Protein AF-A0A8I1RTR8-F1 (afdb_monomer_lite)

Structure (mmCIF, N/CA/C/O backbone):
data_AF-A0A8I1RTR8-F1
#
_entry.id   AF-A0A8I1RTR8-F1
#
loop_
_atom_site.group_PDB
_atom_site.id
_atom_site.type_symbol
_atom_site.label_atom_id
_atom_site.label_alt_id
_atom_site.label_comp_id
_atom_site.label_asym_id
_atom_site.label_entity_id
_atom_site.label_seq_id
_atom_site.pdbx_PDB_ins_code
_atom_site.Cartn_x
_atom_site.Cartn_y
_atom_site.Cartn_z
_atom_site.occupancy
_atom_site.B_iso_or_equiv
_atom_site.auth_seq_id
_atom_site.auth_comp_id
_atom_site.auth_asym_id
_atom_site.auth_atom_id
_atom_site.pdbx_PDB_model_num
ATOM 1 N N . MET A 1 1 ? -8.815 -3.826 15.706 1.00 85.69 1 MET A N 1
ATOM 2 C CA . MET A 1 1 ? -8.463 -4.944 14.795 1.00 85.69 1 MET A CA 1
ATOM 3 C C . MET A 1 1 ? -6.949 -5.003 14.552 1.00 85.69 1 MET A C 1
ATOM 5 O O . MET A 1 1 ? -6.252 -4.082 14.957 1.00 85.69 1 MET A O 1
ATOM 9 N N . ASN A 1 2 ? -6.410 -6.050 13.907 1.00 92.19 2 ASN A N 1
ATOM 10 C CA . ASN A 1 2 ? -5.010 -6.008 13.451 1.00 92.19 2 ASN A CA 1
ATOM 11 C C . ASN A 1 2 ? -4.928 -5.208 12.144 1.00 92.19 2 ASN A C 1
ATOM 13 O O . ASN A 1 2 ? -5.549 -5.599 11.160 1.00 92.19 2 ASN A O 1
ATOM 17 N N . VAL A 1 3 ? -4.191 -4.100 12.128 1.00 97.00 3 VAL A N 1
ATOM 18 C CA . VAL A 1 3 ? -4.000 -3.274 10.927 1.00 97.00 3 VAL A CA 1
ATOM 19 C C . VAL A 1 3 ? -2.516 -3.242 10.604 1.00 97.00 3 VAL A C 1
ATOM 21 O O . VAL A 1 3 ? -1.717 -2.870 11.456 1.00 97.00 3 VAL A O 1
A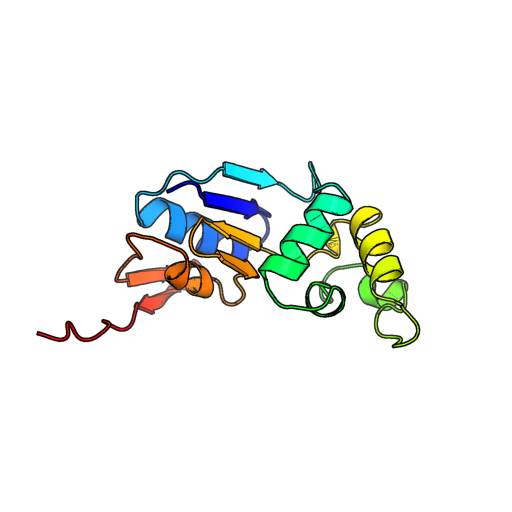TOM 24 N N . THR A 1 4 ? -2.138 -3.585 9.378 1.00 98.00 4 THR A N 1
ATOM 25 C CA . THR A 1 4 ? -0.760 -3.433 8.896 1.00 98.00 4 THR A CA 1
ATOM 26 C C . THR A 1 4 ? -0.729 -2.414 7.771 1.00 98.00 4 THR A C 1
ATOM 28 O O . THR A 1 4 ? -1.528 -2.490 6.843 1.00 98.00 4 THR A O 1
ATOM 31 N N . ILE A 1 5 ? 0.199 -1.462 7.835 1.00 98.12 5 ILE A N 1
ATOM 32 C CA . ILE A 1 5 ? 0.409 -0.465 6.784 1.00 98.12 5 ILE A CA 1
ATOM 33 C C . ILE A 1 5 ? 1.852 -0.504 6.284 1.00 98.12 5 ILE A C 1
ATOM 35 O O . ILE A 1 5 ? 2.800 -0.315 7.047 1.00 98.12 5 ILE A O 1
ATOM 39 N N . TYR A 1 6 ? 2.003 -0.679 4.972 1.00 97.81 6 TYR A N 1
ATOM 40 C CA . TYR A 1 6 ? 3.258 -0.503 4.250 1.00 97.81 6 TYR A CA 1
ATOM 41 C C . TYR A 1 6 ? 3.421 0.984 3.929 1.00 97.81 6 TYR A C 1
ATOM 43 O O . TYR A 1 6 ? 2.824 1.525 2.993 1.00 97.81 6 TYR A O 1
ATOM 51 N N . HIS A 1 7 ? 4.184 1.658 4.781 1.00 96.50 7 HIS A N 1
ATOM 52 C CA . HIS A 1 7 ? 4.238 3.105 4.905 1.00 96.50 7 HIS A CA 1
ATOM 53 C C . HIS A 1 7 ? 5.520 3.687 4.301 1.00 96.50 7 HIS A C 1
ATOM 55 O O . HIS A 1 7 ? 6.598 3.105 4.392 1.00 96.50 7 HIS A O 1
ATOM 61 N N . ASN A 1 8 ? 5.406 4.883 3.725 1.00 94.56 8 ASN A N 1
ATOM 62 C CA . ASN A 1 8 ? 6.541 5.750 3.426 1.00 94.56 8 ASN A CA 1
ATOM 63 C C . ASN A 1 8 ? 6.307 7.133 4.068 1.00 94.56 8 ASN A C 1
ATOM 65 O O . ASN A 1 8 ? 5.353 7.808 3.660 1.00 94.56 8 ASN A O 1
ATOM 69 N N . PRO A 1 9 ? 7.154 7.566 5.024 1.00 93.31 9 PRO A N 1
ATOM 70 C CA . PRO A 1 9 ? 6.978 8.831 5.742 1.00 93.31 9 PRO A CA 1
ATOM 71 C C . PRO A 1 9 ? 7.087 10.065 4.839 1.00 93.31 9 PRO A C 1
ATOM 73 O O . PRO A 1 9 ? 6.436 11.072 5.109 1.00 93.31 9 PRO A O 1
ATOM 76 N N . ASP A 1 10 ? 7.792 9.980 3.711 1.00 92.00 10 ASP A N 1
ATOM 77 C CA . ASP A 1 10 ? 7.968 11.090 2.765 1.00 92.00 10 ASP A CA 1
ATOM 78 C C . ASP A 1 10 ? 6.783 11.254 1.796 1.00 92.00 10 ASP A C 1
ATOM 80 O O . ASP A 1 10 ? 6.803 12.081 0.886 1.00 92.00 10 ASP A O 1
ATOM 84 N N . CYS A 1 11 ? 5.716 10.465 1.957 1.00 91.88 11 CYS A N 1
ATOM 85 C CA . CYS A 1 11 ? 4.548 10.495 1.082 1.00 91.88 11 CYS A CA 1
ATOM 86 C C . CYS A 1 11 ? 3.302 11.002 1.812 1.00 91.88 11 CYS A C 1
ATOM 88 O O . CYS A 1 11 ? 2.767 10.304 2.670 1.00 91.88 11 CYS A O 1
ATOM 90 N N . GLY A 1 12 ? 2.771 12.158 1.392 1.00 92.06 12 GLY A N 1
ATOM 91 C CA . GLY A 1 12 ? 1.560 12.743 1.985 1.00 92.06 12 GLY A CA 1
ATOM 92 C C . GLY A 1 12 ? 0.359 11.791 1.986 1.00 92.06 12 GLY A C 1
ATOM 93 O O . GLY A 1 12 ? -0.281 11.600 3.013 1.00 92.06 12 GLY A O 1
ATOM 94 N N . THR A 1 13 ? 0.087 11.070 0.889 1.00 92.88 13 THR A N 1
ATOM 95 C CA . THR A 1 13 ? -0.989 10.052 0.867 1.00 92.88 13 THR A CA 1
ATOM 96 C C . THR A 1 13 ? -0.783 8.974 1.940 1.00 92.88 13 THR A C 1
ATOM 98 O O . THR A 1 13 ? -1.734 8.552 2.595 1.00 92.88 13 THR A O 1
ATOM 101 N N . SER A 1 14 ? 0.466 8.555 2.162 1.00 94.25 14 SER A N 1
ATOM 102 C CA . SER A 1 14 ? 0.832 7.554 3.168 1.00 94.25 14 SER A CA 1
ATOM 103 C C . SER A 1 14 ? 0.693 8.080 4.599 1.00 94.25 14 SER A C 1
ATOM 105 O O . SER A 1 14 ? 0.225 7.349 5.473 1.00 94.25 14 SER A O 1
ATOM 107 N N . ARG A 1 15 ? 1.060 9.344 4.843 1.00 97.12 15 ARG A N 1
ATOM 108 C CA . ARG A 1 15 ? 0.884 10.016 6.140 1.00 97.12 15 ARG A CA 1
ATOM 109 C C . ARG A 1 15 ? -0.588 10.235 6.479 1.00 97.12 15 ARG A C 1
ATOM 111 O O . ARG A 1 15 ? -1.001 9.844 7.566 1.00 97.12 15 ARG A O 1
ATOM 118 N N . ASN A 1 16 ? -1.388 10.735 5.535 1.00 96.81 16 ASN A N 1
ATOM 119 C CA . ASN A 1 16 ? -2.836 10.895 5.712 1.00 96.81 16 ASN A CA 1
ATOM 120 C C . ASN A 1 16 ? -3.530 9.554 6.000 1.00 96.81 16 ASN A C 1
ATOM 122 O O . ASN A 1 16 ? -4.348 9.464 6.909 1.00 96.81 16 ASN A O 1
ATOM 126 N N . THR A 1 17 ? -3.152 8.487 5.287 1.00 97.19 17 THR A N 1
ATOM 127 C CA . THR A 1 17 ? -3.686 7.135 5.536 1.00 97.19 17 THR A CA 1
ATOM 128 C C . THR A 1 17 ? -3.355 6.649 6.949 1.00 97.19 17 THR A C 1
ATOM 130 O O . THR A 1 17 ? -4.245 6.219 7.676 1.00 97.19 17 THR A O 1
ATOM 133 N N . LEU A 1 18 ? -2.090 6.761 7.376 1.00 97.25 18 LEU A N 1
ATOM 134 C CA . LEU A 1 18 ? -1.672 6.381 8.731 1.00 97.25 18 LEU A CA 1
ATOM 135 C C . LEU A 1 18 ? -2.402 7.195 9.812 1.00 97.25 18 LEU A C 1
ATOM 137 O O . LEU A 1 18 ? -2.776 6.644 10.847 1.00 97.25 18 LEU A O 1
ATOM 141 N N . ALA A 1 19 ? -2.600 8.494 9.580 1.00 96.50 19 ALA A N 1
ATOM 142 C CA . ALA A 1 19 ? -3.313 9.373 10.497 1.00 96.50 19 ALA A CA 1
ATOM 143 C C . ALA A 1 19 ? -4.790 8.976 10.641 1.00 96.50 19 ALA A C 1
ATOM 145 O O . ALA A 1 19 ? -5.258 8.854 11.771 1.00 96.50 19 ALA A O 1
ATOM 146 N N . MET A 1 20 ? -5.487 8.675 9.537 1.00 95.75 20 MET A N 1
ATOM 147 C CA . MET A 1 20 ? -6.872 8.183 9.578 1.00 95.75 20 MET A CA 1
ATOM 148 C C . MET A 1 20 ? -7.004 6.871 10.361 1.00 95.75 20 MET A C 1
ATOM 150 O O . MET A 1 20 ? -7.904 6.756 11.189 1.00 95.75 20 MET A O 1
ATOM 154 N N . ILE A 1 21 ? -6.077 5.920 10.175 1.00 96.00 21 ILE A N 1
ATOM 155 C CA . ILE A 1 21 ? -6.056 4.666 10.952 1.00 96.00 21 ILE A CA 1
ATOM 156 C C . ILE A 1 21 ? -5.854 4.947 12.451 1.00 96.00 21 ILE A C 1
ATOM 158 O O . ILE A 1 21 ? -6.490 4.343 13.305 1.00 96.00 21 ILE A O 1
ATOM 162 N N . ARG A 1 22 ? -4.953 5.863 12.814 1.00 95.56 22 ARG A N 1
ATOM 163 C CA . ARG A 1 22 ? -4.725 6.184 14.233 1.00 95.56 22 ARG A CA 1
ATOM 164 C C . ARG A 1 22 ? -5.922 6.900 14.854 1.00 95.56 22 ARG A C 1
ATOM 166 O O . ARG A 1 22 ? -6.269 6.634 16.001 1.00 95.56 22 ARG A O 1
ATOM 173 N N . GLN A 1 23 ? -6.558 7.796 14.105 1.00 94.62 23 GLN A N 1
ATOM 174 C CA . GLN A 1 23 ? -7.709 8.559 14.575 1.00 94.62 23 GLN A CA 1
ATOM 175 C C . GLN A 1 23 ? -8.982 7.704 14.678 1.00 94.62 23 GLN A C 1
ATOM 177 O O . GLN A 1 23 ? -9.839 8.014 15.500 1.00 94.62 23 GLN A O 1
ATOM 182 N N . SER A 1 24 ? -9.074 6.582 13.952 1.00 92.38 24 SER A N 1
ATOM 183 C CA . SER A 1 24 ? -10.112 5.561 14.175 1.00 92.38 24 SER A CA 1
ATOM 184 C C . SER A 1 24 ? -9.921 4.761 15.474 1.00 92.38 24 SER A C 1
ATOM 186 O O . SER A 1 24 ? -10.655 3.808 15.723 1.00 92.38 24 SER A O 1
ATOM 188 N N . GLY A 1 25 ? -8.912 5.093 16.288 1.00 92.88 25 GLY A N 1
ATOM 189 C CA . GLY A 1 25 ? -8.579 4.393 17.530 1.00 92.88 25 GLY A CA 1
ATOM 190 C C . GLY A 1 25 ? -7.773 3.105 17.332 1.00 92.88 25 GLY A C 1
ATOM 191 O O . GLY A 1 25 ? -7.465 2.423 18.311 1.00 92.88 25 GLY A O 1
ATOM 192 N N . GLU A 1 26 ? -7.404 2.771 16.093 1.00 93.25 26 GLU A N 1
ATOM 193 C CA . GLU A 1 26 ? -6.637 1.567 15.780 1.00 93.25 26 GLU A CA 1
ATOM 194 C C . GLU A 1 26 ? -5.133 1.786 15.994 1.00 93.25 26 GLU A C 1
ATOM 196 O O . GLU 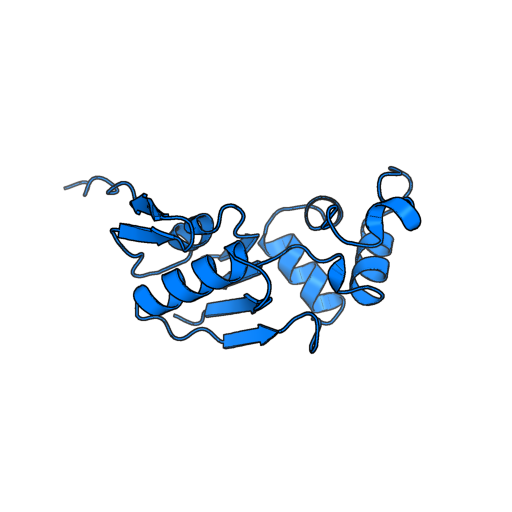A 1 26 ? -4.593 2.887 15.847 1.00 93.25 26 GLU A O 1
ATOM 201 N N . LYS A 1 27 ? -4.424 0.705 16.332 1.00 92.94 27 LYS A N 1
ATOM 202 C CA . LYS A 1 27 ? -2.969 0.709 16.539 1.00 92.94 27 LYS A CA 1
ATOM 203 C C . LYS A 1 27 ? -2.296 -0.112 15.439 1.00 92.94 27 LYS A C 1
ATOM 205 O O . LYS A 1 27 ? -2.128 -1.316 15.617 1.00 92.94 27 LYS A O 1
ATOM 210 N N . PRO A 1 28 ? -1.929 0.503 14.301 1.00 96.62 28 PRO A N 1
ATOM 211 C CA . PRO A 1 28 ? -1.390 -0.252 13.186 1.00 96.62 28 PRO A CA 1
ATOM 212 C C . PRO A 1 28 ? 0.065 -0.663 13.410 1.00 96.62 28 PRO A C 1
ATOM 214 O O . PRO A 1 28 ? 0.875 0.113 13.925 1.00 96.62 28 PRO A O 1
ATOM 217 N N . THR A 1 29 ? 0.423 -1.841 12.911 1.00 97.75 29 THR A N 1
ATOM 218 C CA . THR A 1 29 ? 1.807 -2.207 12.620 1.00 97.75 29 THR A CA 1
ATOM 219 C C . THR A 1 29 ? 2.275 -1.416 11.401 1.00 97.75 29 THR A C 1
ATOM 221 O O . THR A 1 29 ? 1.715 -1.532 10.311 1.00 97.75 29 THR A O 1
ATOM 224 N N . VAL A 1 30 ? 3.304 -0.590 11.585 1.00 97.50 30 VAL A N 1
ATOM 225 C CA . VAL A 1 30 ? 3.863 0.258 10.526 1.00 97.50 30 VAL A CA 1
ATOM 226 C C . VAL A 1 30 ? 5.126 -0.394 9.976 1.00 97.50 30 VAL A C 1
ATOM 228 O O . VAL A 1 30 ? 6.094 -0.578 10.709 1.00 97.50 30 VAL A O 1
ATOM 231 N N . ILE A 1 31 ? 5.120 -0.721 8.685 1.00 97.31 31 ILE A N 1
ATOM 232 C CA . ILE A 1 31 ? 6.263 -1.297 7.972 1.00 97.31 31 ILE A CA 1
ATOM 233 C C . ILE A 1 31 ? 6.795 -0.250 6.996 1.00 97.31 31 ILE A C 1
ATOM 235 O O . ILE A 1 31 ? 6.130 0.092 6.019 1.00 97.31 31 ILE A O 1
ATOM 239 N N . GLU A 1 32 ? 8.003 0.257 7.237 1.00 96.19 32 GLU A N 1
ATOM 240 C CA . GLU A 1 32 ? 8.707 1.120 6.284 1.00 96.19 32 GLU A CA 1
ATOM 241 C C . GLU A 1 32 ? 9.255 0.282 5.122 1.00 96.19 32 GLU A C 1
ATOM 243 O O . GLU A 1 32 ? 10.427 -0.085 5.098 1.00 96.19 32 GLU A O 1
ATOM 248 N N . TYR A 1 33 ? 8.404 -0.025 4.142 1.00 94.06 33 TYR A N 1
ATOM 249 C CA . TYR A 1 33 ? 8.683 -1.024 3.100 1.00 94.06 33 TYR A CA 1
ATOM 250 C C . TYR A 1 33 ? 9.914 -0.727 2.222 1.00 94.06 33 TYR A C 1
ATOM 252 O O . TYR A 1 33 ? 10.419 -1.620 1.553 1.00 94.06 33 TYR A O 1
ATOM 260 N N . LEU A 1 34 ? 10.410 0.515 2.207 1.00 94.06 34 LEU A N 1
ATOM 261 C CA . LEU A 1 34 ? 11.669 0.856 1.534 1.00 94.06 34 LEU A CA 1
ATOM 262 C C . LEU A 1 34 ? 12.905 0.380 2.310 1.00 94.06 34 LEU A C 1
ATOM 264 O O . LEU A 1 34 ? 13.936 0.119 1.700 1.00 94.06 34 LEU A O 1
ATOM 268 N N . LYS A 1 35 ? 12.807 0.283 3.640 1.00 94.00 35 LYS A N 1
ATOM 269 C CA . LYS A 1 35 ? 13.861 -0.228 4.528 1.00 94.00 35 LYS A CA 1
ATOM 270 C C . LYS A 1 35 ? 13.703 -1.728 4.761 1.00 94.00 35 LYS A C 1
ATOM 272 O O . LYS A 1 35 ? 14.688 -2.455 4.796 1.00 94.00 35 LYS A O 1
ATOM 277 N N . THR A 1 36 ? 12.462 -2.177 4.925 1.00 93.62 36 THR A N 1
ATOM 278 C CA . THR A 1 36 ? 12.096 -3.569 5.194 1.00 93.62 36 THR A CA 1
ATOM 279 C C . THR A 1 36 ? 11.050 -4.041 4.179 1.00 93.62 36 THR A C 1
ATOM 281 O O . THR A 1 36 ? 9.866 -4.161 4.512 1.00 93.62 36 THR A O 1
ATOM 284 N N . PRO A 1 37 ? 11.448 -4.264 2.911 1.00 92.88 37 PRO A N 1
ATOM 285 C CA . PRO A 1 37 ? 10.520 -4.722 1.885 1.00 92.88 37 PRO A CA 1
ATOM 286 C C . PRO A 1 37 ? 9.936 -6.099 2.238 1.00 92.88 37 PRO A C 1
ATOM 288 O O . PRO A 1 37 ? 10.612 -6.910 2.878 1.00 92.88 37 PRO A O 1
ATOM 291 N N . PRO A 1 38 ? 8.684 -6.387 1.836 1.00 94.00 38 PRO A N 1
ATOM 292 C CA . PRO A 1 38 ? 8.121 -7.724 1.982 1.00 94.00 38 PRO A CA 1
ATOM 293 C C . PRO A 1 38 ? 8.923 -8.745 1.160 1.00 94.00 38 PRO A C 1
ATOM 295 O O . PRO A 1 38 ? 9.536 -8.401 0.150 1.00 94.00 38 PRO A O 1
ATOM 298 N N . SER A 1 39 ? 8.881 -10.017 1.564 1.00 96.69 39 SER A N 1
ATOM 299 C CA . SER A 1 39 ? 9.377 -11.110 0.720 1.00 96.69 39 SER A CA 1
ATOM 300 C C . SER A 1 39 ? 8.556 -11.223 -0.571 1.00 96.69 39 SER A C 1
ATOM 302 O O . SER A 1 39 ? 7.429 -10.726 -0.639 1.00 96.69 39 SER A O 1
ATOM 304 N N . ARG A 1 40 ? 9.083 -11.927 -1.583 1.00 95.94 40 ARG A N 1
ATOM 305 C CA . ARG A 1 40 ? 8.366 -12.188 -2.846 1.00 95.94 40 ARG A CA 1
ATOM 306 C C . ARG A 1 40 ? 6.988 -12.793 -2.616 1.00 95.94 40 ARG A C 1
ATOM 308 O O . ARG A 1 40 ? 5.995 -12.265 -3.103 1.00 95.94 40 ARG A O 1
ATOM 315 N N . GLU A 1 41 ? 6.942 -13.868 -1.836 1.00 96.56 41 GLU A N 1
ATOM 316 C CA . GLU A 1 41 ? 5.703 -14.573 -1.500 1.00 96.56 41 GLU A CA 1
ATOM 317 C C . GLU A 1 41 ? 4.711 -13.642 -0.804 1.00 96.56 41 GLU A C 1
ATOM 319 O O . GLU A 1 41 ? 3.521 -13.646 -1.109 1.00 96.56 41 GLU A O 1
ATOM 324 N N . ARG A 1 42 ? 5.204 -12.787 0.099 1.00 96.38 42 ARG A N 1
ATOM 325 C CA . ARG A 1 42 ? 4.354 -11.834 0.804 1.00 96.38 42 ARG A CA 1
ATOM 326 C C . ARG A 1 42 ? 3.836 -10.730 -0.117 1.00 96.38 42 ARG A C 1
ATOM 328 O O . ARG A 1 42 ? 2.681 -10.338 0.013 1.00 96.38 42 ARG A O 1
ATOM 335 N N . LEU A 1 43 ? 4.656 -10.233 -1.039 1.00 96.50 43 LEU A N 1
ATOM 336 C CA . LEU A 1 43 ? 4.240 -9.234 -2.022 1.00 96.50 43 LEU A CA 1
ATOM 337 C C . LEU A 1 43 ? 3.154 -9.790 -2.955 1.00 96.50 43 LEU A C 1
ATOM 339 O O . LEU A 1 43 ? 2.134 -9.134 -3.156 1.00 96.50 43 LEU A O 1
ATOM 343 N N . ASP A 1 44 ? 3.336 -11.014 -3.452 1.00 96.69 44 ASP A N 1
ATOM 344 C CA . ASP A 1 44 ? 2.344 -11.718 -4.271 1.00 96.69 44 ASP A CA 1
ATOM 345 C C . ASP A 1 44 ? 1.015 -11.920 -3.517 1.00 96.69 44 ASP A C 1
ATOM 347 O O . ASP A 1 44 ? -0.058 -11.615 -4.042 1.00 96.69 44 ASP A O 1
ATOM 351 N N . GLN A 1 45 ? 1.070 -12.328 -2.243 1.00 97.12 45 GLN A N 1
ATOM 352 C CA . GLN A 1 45 ? -0.118 -12.436 -1.388 1.00 97.12 45 GLN A CA 1
ATOM 353 C C . GLN A 1 45 ? -0.857 -11.102 -1.234 1.00 97.12 45 GLN A C 1
ATOM 355 O O . GLN A 1 45 ? -2.085 -11.073 -1.313 1.00 97.12 45 GLN A O 1
ATOM 360 N N . LEU A 1 46 ? -0.133 -9.997 -1.027 1.00 97.31 46 LEU A N 1
ATOM 361 C CA . LEU A 1 46 ? -0.740 -8.669 -0.909 1.00 97.31 46 LEU A CA 1
ATOM 362 C C . LEU A 1 46 ? -1.431 -8.257 -2.211 1.00 97.31 46 LEU A C 1
ATOM 364 O O . LEU A 1 46 ? -2.551 -7.759 -2.166 1.00 97.31 46 LEU A O 1
ATOM 368 N N . ILE A 1 47 ? -0.792 -8.482 -3.362 1.00 96.88 47 ILE A N 1
ATOM 369 C CA . ILE A 1 47 ? -1.356 -8.166 -4.684 1.00 96.88 47 ILE A CA 1
ATOM 370 C C . ILE A 1 47 ? -2.651 -8.945 -4.921 1.00 96.88 47 ILE A C 1
ATOM 372 O O . ILE A 1 47 ? -3.676 -8.345 -5.250 1.00 96.88 47 ILE A O 1
ATOM 376 N N . LYS A 1 48 ? -2.637 -10.255 -4.650 1.00 96.94 48 LYS A N 1
ATOM 377 C CA . LYS A 1 48 ? -3.830 -11.108 -4.735 1.00 96.94 48 LYS A CA 1
ATOM 378 C C . LYS A 1 48 ? -4.937 -10.641 -3.793 1.00 96.94 48 LYS A C 1
ATOM 380 O O . LYS A 1 48 ? -6.085 -10.547 -4.213 1.00 96.94 48 LYS A O 1
ATOM 385 N N . ALA A 1 49 ? -4.599 -10.296 -2.550 1.00 96.69 49 ALA A N 1
ATOM 386 C CA . ALA A 1 49 ? -5.565 -9.803 -1.567 1.00 96.69 49 ALA A CA 1
ATOM 387 C C . ALA A 1 49 ? -6.172 -8.439 -1.943 1.00 96.69 49 ALA A C 1
ATOM 389 O O . ALA A 1 49 ? -7.306 -8.154 -1.569 1.00 96.69 49 ALA A O 1
ATOM 390 N N . MET A 1 50 ? -5.438 -7.606 -2.689 1.00 96.69 50 MET A N 1
ATOM 391 C CA . MET A 1 50 ? -5.945 -6.348 -3.247 1.00 96.69 50 MET A CA 1
ATOM 392 C C . MET A 1 50 ? -6.822 -6.547 -4.491 1.00 96.69 50 MET A C 1
ATOM 394 O O . MET A 1 50 ? -7.537 -5.621 -4.868 1.00 96.69 50 MET A O 1
ATOM 398 N N . GLY A 1 51 ? -6.766 -7.718 -5.134 1.00 96.25 51 GLY A N 1
ATOM 399 C CA . GLY A 1 51 ? -7.494 -7.993 -6.374 1.00 96.25 51 GLY A CA 1
ATOM 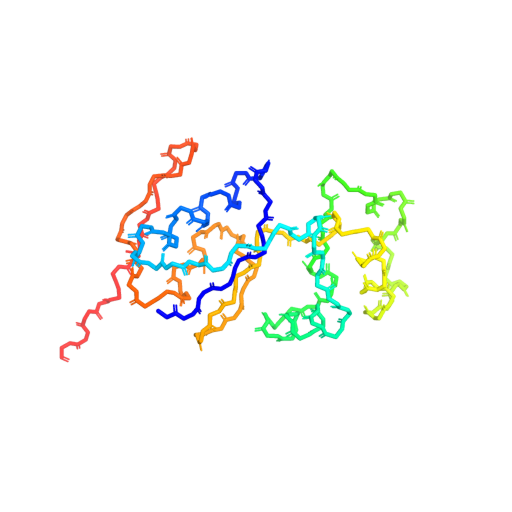400 C C . GLY A 1 51 ? -6.986 -7.190 -7.576 1.00 96.25 51 GLY A C 1
ATOM 401 O O . GLY A 1 51 ? -7.771 -6.883 -8.470 1.00 96.25 51 GLY A O 1
ATOM 402 N N . ILE A 1 52 ? -5.699 -6.824 -7.588 1.00 96.00 52 ILE A N 1
ATOM 403 C CA . ILE A 1 52 ? -5.054 -6.068 -8.675 1.00 96.00 52 ILE A CA 1
ATOM 404 C C . ILE A 1 52 ? -3.939 -6.892 -9.327 1.00 96.00 52 ILE A C 1
ATOM 406 O O . ILE A 1 52 ? -3.503 -7.896 -8.765 1.00 96.00 52 ILE A O 1
ATOM 410 N N . SER A 1 53 ? -3.443 -6.464 -10.490 1.00 96.31 53 SER A N 1
ATOM 411 C CA . SER A 1 53 ? -2.239 -7.055 -11.088 1.00 96.31 53 SER A CA 1
ATOM 412 C C . SER A 1 53 ? -0.953 -6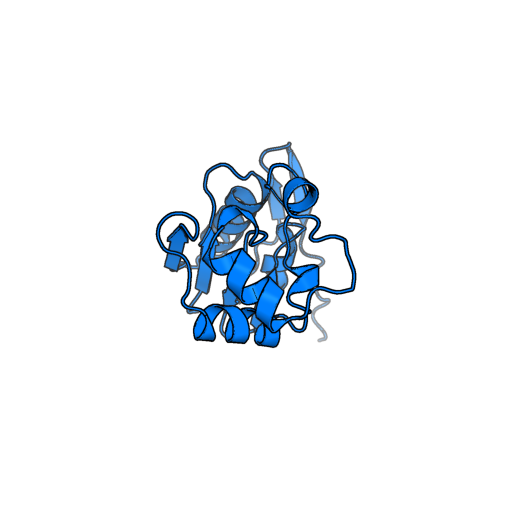.449 -10.495 1.00 96.31 53 SER A C 1
ATOM 414 O O . SER A 1 53 ? -0.971 -5.315 -10.000 1.00 96.31 53 SER A O 1
ATOM 416 N N . PRO A 1 54 ? 0.209 -7.128 -10.587 1.00 96.31 54 PRO A N 1
ATOM 417 C CA . PRO A 1 54 ? 1.500 -6.524 -10.244 1.00 96.31 54 PRO A CA 1
ATOM 418 C C . PRO A 1 54 ? 1.777 -5.230 -11.017 1.00 96.31 54 PRO A C 1
ATOM 420 O O . PRO A 1 54 ? 2.371 -4.298 -10.477 1.00 96.31 54 PRO A O 1
ATOM 423 N N . ARG A 1 55 ? 1.305 -5.136 -12.266 1.00 96.31 55 ARG A N 1
ATOM 424 C CA . ARG A 1 55 ? 1.452 -3.929 -13.087 1.00 96.31 55 ARG A CA 1
ATOM 425 C C . ARG A 1 55 ? 0.680 -2.739 -12.509 1.00 96.31 55 ARG A C 1
ATOM 427 O O . ARG A 1 55 ? 1.214 -1.633 -12.521 1.00 96.31 55 ARG A O 1
ATOM 434 N N . ASP A 1 56 ? -0.503 -2.960 -11.934 1.00 95.81 56 ASP A N 1
ATOM 435 C CA . ASP A 1 56 ? -1.289 -1.914 -11.255 1.00 95.81 56 ASP A CA 1
ATOM 436 C C . ASP A 1 56 ? -0.621 -1.418 -9.962 1.00 95.81 56 ASP A C 1
ATOM 438 O O . ASP A 1 56 ? -0.829 -0.277 -9.536 1.00 95.81 56 ASP A O 1
ATOM 442 N N . LEU A 1 57 ? 0.210 -2.260 -9.336 1.00 96.69 57 LEU A N 1
ATOM 443 C CA . LEU A 1 57 ? 0.968 -1.888 -8.144 1.00 96.69 57 LEU A CA 1
ATOM 444 C C . LEU A 1 57 ? 2.206 -1.039 -8.463 1.00 96.69 57 LEU A C 1
ATOM 446 O O . LEU A 1 57 ? 2.758 -0.411 -7.557 1.00 96.69 57 LEU A O 1
ATOM 450 N N . LEU A 1 58 ? 2.652 -0.972 -9.720 1.00 96.44 58 LEU A N 1
ATOM 451 C CA . LEU A 1 58 ? 3.838 -0.200 -10.072 1.00 96.44 58 LEU A CA 1
ATOM 452 C C . LEU A 1 58 ? 3.611 1.297 -9.874 1.00 96.44 58 LEU A C 1
ATOM 454 O O . LEU A 1 58 ? 2.677 1.928 -10.373 1.00 96.44 58 LEU A O 1
ATOM 458 N N . ARG A 1 59 ? 4.548 1.910 -9.169 1.00 95.25 59 ARG A N 1
ATOM 459 C CA . ARG A 1 59 ? 4.660 3.351 -9.063 1.00 95.25 59 ARG A CA 1
ATOM 460 C C . ARG A 1 59 ? 5.438 3.870 -10.263 1.00 95.25 59 ARG A C 1
ATOM 462 O O . ARG A 1 59 ? 6.603 3.550 -10.427 1.00 95.25 59 ARG A O 1
ATOM 469 N N . VAL A 1 60 ? 4.819 4.764 -11.029 1.00 93.31 60 VAL A N 1
ATOM 470 C CA . VAL A 1 60 ? 5.471 5.415 -12.177 1.00 93.31 60 VAL A CA 1
ATOM 471 C C . VAL A 1 60 ? 6.326 6.610 -11.732 1.00 93.31 60 VAL A C 1
ATOM 473 O O . VAL A 1 60 ? 7.534 6.654 -11.948 1.00 93.31 60 VAL A O 1
ATOM 476 N N . LYS A 1 61 ? 5.718 7.600 -11.064 1.00 90.62 61 LYS A N 1
ATOM 477 C CA . LYS A 1 61 ? 6.364 8.895 -10.777 1.00 90.62 61 LYS A CA 1
ATOM 478 C C . LYS A 1 61 ? 7.465 8.806 -9.713 1.00 90.62 61 LYS A C 1
ATOM 480 O O . LYS A 1 61 ? 7.192 8.401 -8.576 1.00 90.62 61 LYS A O 1
ATOM 485 N N . GLY A 1 62 ? 8.653 9.321 -10.041 1.00 88.00 62 GLY A N 1
ATOM 486 C CA . GLY A 1 62 ? 9.802 9.401 -9.130 1.00 88.00 62 GLY A CA 1
ATOM 487 C C . GLY A 1 62 ? 10.413 8.033 -8.829 1.00 88.00 62 GLY A C 1
ATOM 488 O O . GLY A 1 62 ? 10.703 7.738 -7.672 1.00 88.00 62 GLY A O 1
ATOM 489 N N . THR A 1 63 ? 10.494 7.182 -9.851 1.00 93.12 63 THR A N 1
ATOM 490 C CA . THR A 1 63 ? 11.021 5.814 -9.798 1.00 93.12 63 THR A CA 1
ATOM 491 C C . THR A 1 63 ? 11.737 5.501 -11.117 1.00 93.12 63 THR A C 1
ATOM 493 O O . THR A 1 63 ? 11.465 6.190 -12.105 1.00 93.12 63 THR A O 1
ATOM 496 N N . PRO A 1 64 ? 12.549 4.431 -11.184 1.00 94.38 64 PRO A N 1
ATOM 497 C CA . PRO A 1 64 ? 13.185 4.007 -12.430 1.00 94.38 64 PRO A CA 1
ATOM 498 C C . PRO A 1 64 ? 12.222 3.334 -13.433 1.00 94.38 64 PRO A C 1
ATOM 500 O O . PRO A 1 64 ? 12.669 2.687 -14.372 1.00 94.38 64 PRO A O 1
ATOM 503 N N . TYR A 1 65 ? 10.895 3.466 -13.275 1.00 96.25 65 TYR A N 1
ATOM 504 C CA . TYR A 1 65 ? 9.889 2.815 -14.128 1.00 96.25 65 TYR A CA 1
ATOM 505 C C . TYR A 1 65 ? 10.111 3.053 -15.630 1.00 96.25 65 TYR A C 1
ATOM 507 O O . TYR A 1 65 ? 10.027 2.119 -16.428 1.00 96.25 65 TYR A O 1
ATOM 515 N N . ALA A 1 66 ? 10.397 4.301 -16.014 1.00 94.50 66 ALA A N 1
ATOM 516 C CA . ALA A 1 66 ? 10.642 4.665 -17.409 1.00 94.50 66 ALA A CA 1
ATOM 517 C C . ALA A 1 66 ? 12.024 4.199 -17.891 1.00 94.50 66 ALA A C 1
ATOM 519 O O . ALA A 1 66 ? 12.132 3.667 -18.992 1.00 94.50 66 ALA A O 1
ATOM 520 N N . GLU A 1 67 ? 13.055 4.346 -17.054 1.00 94.12 67 GLU A N 1
ATOM 521 C CA . GLU A 1 67 ? 14.439 3.948 -17.355 1.00 94.12 67 GLU A CA 1
ATOM 522 C C . GLU A 1 67 ? 14.563 2.434 -17.581 1.00 94.12 67 GLU A C 1
ATOM 524 O O . GLU A 1 67 ? 15.289 1.989 -18.464 1.00 94.12 67 GLU A O 1
ATOM 529 N N . LEU A 1 68 ? 13.796 1.644 -16.825 1.00 94.56 68 LEU A N 1
ATOM 530 C CA . LEU A 1 68 ? 13.721 0.186 -16.946 1.00 94.56 68 LEU A CA 1
ATOM 531 C C . LEU A 1 68 ? 12.727 -0.282 -18.024 1.00 94.56 68 LEU A C 1
ATOM 533 O O . LEU A 1 68 ? 12.591 -1.482 -18.258 1.00 94.56 68 LEU A O 1
ATOM 537 N N . GLY A 1 69 ? 12.008 0.636 -18.678 1.00 96.19 69 GLY A N 1
ATOM 538 C CA . GLY A 1 69 ? 11.042 0.303 -19.725 1.00 96.19 69 GLY A CA 1
ATOM 539 C C . GLY A 1 69 ? 9.871 -0.557 -19.235 1.00 96.19 69 GLY A C 1
ATOM 540 O O . GLY A 1 69 ? 9.394 -1.414 -19.977 1.00 96.19 69 GLY A O 1
ATOM 541 N N . LEU A 1 70 ? 9.399 -0.357 -17.998 1.00 95.88 70 LEU A N 1
ATOM 542 C CA . LEU A 1 70 ? 8.342 -1.183 -17.380 1.00 95.88 70 LEU A CA 1
ATOM 543 C C . LEU A 1 70 ? 6.938 -0.942 -17.959 1.00 95.88 70 LEU A C 1
ATOM 545 O O . LEU A 1 70 ? 6.000 -1.675 -17.642 1.00 95.88 70 LEU A O 1
ATOM 549 N N . ALA A 1 71 ? 6.795 0.062 -18.828 1.00 94.19 71 ALA A N 1
ATOM 550 C CA . ALA A 1 71 ? 5.590 0.288 -19.625 1.00 94.19 71 ALA A CA 1
ATOM 551 C C . ALA A 1 71 ? 5.389 -0.773 -20.719 1.00 94.19 71 ALA A C 1
ATOM 553 O O . ALA A 1 71 ? 4.280 -0.935 -21.222 1.00 94.19 71 ALA A O 1
ATOM 554 N N . ASP A 1 72 ? 6.456 -1.476 -21.102 1.00 95.25 72 ASP A N 1
ATOM 555 C CA . ASP A 1 72 ? 6.408 -2.480 -22.156 1.00 95.25 72 ASP A CA 1
ATOM 556 C C . ASP A 1 72 ? 5.520 -3.671 -21.721 1.00 95.25 72 ASP A C 1
ATOM 558 O O . ASP A 1 72 ? 5.735 -4.254 -20.649 1.00 95.25 72 ASP A O 1
ATOM 562 N N . PRO A 1 73 ? 4.504 -4.066 -22.510 1.00 93.56 73 PRO A N 1
ATOM 563 C CA . PRO A 1 73 ? 3.636 -5.187 -22.162 1.00 93.56 73 PRO A CA 1
ATOM 564 C C . PRO A 1 73 ? 4.370 -6.536 -22.136 1.00 93.56 73 PRO A C 1
ATOM 566 O O . PRO A 1 73 ? 3.816 -7.494 -21.602 1.00 93.56 73 PRO A O 1
ATOM 569 N N . LYS A 1 74 ? 5.611 -6.621 -22.649 1.00 94.94 74 LYS A N 1
ATOM 570 C CA . LYS A 1 74 ? 6.427 -7.846 -22.608 1.00 94.94 74 LYS A CA 1
ATOM 571 C C . LYS A 1 74 ? 6.713 -8.356 -21.196 1.00 94.94 74 LYS A C 1
ATOM 573 O O . LYS A 1 74 ? 6.984 -9.541 -21.034 1.00 94.94 74 LYS A O 1
ATOM 578 N N . TRP A 1 75 ? 6.716 -7.464 -20.201 1.00 96.31 75 TRP A N 1
ATOM 579 C CA . TRP A 1 75 ? 7.012 -7.838 -18.823 1.00 96.31 75 TRP A CA 1
ATOM 580 C C . TRP A 1 75 ? 5.888 -8.706 -18.266 1.00 96.31 75 TRP A C 1
ATOM 582 O O . TRP A 1 75 ? 4.721 -8.298 -18.282 1.00 96.31 75 TRP A O 1
ATOM 592 N N . THR A 1 76 ? 6.248 -9.886 -17.769 1.00 97.06 76 THR A N 1
ATOM 593 C CA . THR A 1 76 ? 5.314 -10.779 -17.080 1.00 97.06 76 THR A CA 1
ATOM 594 C C . THR A 1 76 ? 5.126 -10.356 -15.628 1.00 97.06 76 THR A C 1
ATOM 596 O O . THR A 1 76 ? 5.977 -9.683 -15.047 1.00 97.06 76 THR A O 1
ATOM 599 N N . ASP A 1 77 ? 4.032 -10.795 -15.017 1.00 95.88 77 ASP A N 1
ATOM 600 C CA . ASP A 1 77 ? 3.723 -10.532 -13.610 1.00 95.88 77 ASP A CA 1
ATOM 601 C C . ASP A 1 77 ? 4.856 -10.963 -12.663 1.00 95.88 77 ASP A C 1
ATOM 603 O O . ASP A 1 77 ? 5.271 -10.184 -11.804 1.00 95.88 77 ASP A O 1
ATOM 607 N N . ASP A 1 78 ? 5.438 -12.146 -12.880 1.00 95.94 78 ASP A N 1
ATOM 608 C CA . ASP A 1 78 ? 6.599 -12.633 -12.124 1.00 95.94 78 ASP A CA 1
ATOM 609 C C . ASP A 1 78 ? 7.836 -11.743 -12.286 1.00 95.94 78 ASP A C 1
ATOM 611 O O . ASP A 1 78 ? 8.525 -11.457 -11.306 1.00 95.94 78 ASP A O 1
ATOM 615 N N . GLN A 1 79 ? 8.113 -11.263 -13.502 1.00 96.94 79 GLN A N 1
ATOM 616 C CA . GLN A 1 79 ? 9.234 -10.351 -13.721 1.00 96.94 79 GLN A CA 1
ATOM 617 C C . GLN A 1 79 ? 8.989 -9.003 -13.040 1.00 96.94 79 GLN A C 1
ATOM 619 O O . GLN A 1 79 ? 9.908 -8.434 -12.459 1.00 96.94 79 GLN A O 1
ATOM 624 N N . LEU A 1 80 ? 7.756 -8.492 -13.070 1.00 97.25 80 LEU A N 1
ATOM 625 C CA . LEU A 1 80 ? 7.409 -7.246 -12.387 1.00 97.25 80 LEU A CA 1
ATOM 626 C C . LEU A 1 80 ? 7.565 -7.369 -10.867 1.00 97.25 80 LEU A C 1
ATOM 628 O O . LEU A 1 80 ? 8.055 -6.430 -10.238 1.00 97.25 80 LEU A O 1
ATOM 632 N N . LEU A 1 81 ? 7.206 -8.518 -10.284 1.00 96.50 81 LEU A N 1
ATOM 633 C CA . LEU A 1 81 ? 7.468 -8.818 -8.874 1.00 96.50 81 LEU A CA 1
ATOM 634 C C . LEU A 1 81 ? 8.967 -8.783 -8.563 1.00 96.50 81 LEU A C 1
ATOM 636 O O . LEU A 1 81 ? 9.375 -8.124 -7.608 1.00 96.50 81 LEU A O 1
ATOM 640 N N . ASP A 1 82 ? 9.791 -9.433 -9.384 1.00 96.25 82 ASP A N 1
ATOM 641 C CA . ASP A 1 82 ? 11.246 -9.443 -9.201 1.00 96.25 82 ASP A CA 1
ATOM 642 C C . ASP A 1 82 ? 11.857 -8.043 -9.279 1.00 96.25 82 ASP A C 1
ATOM 644 O O . ASP A 1 82 ? 12.664 -7.658 -8.430 1.00 96.25 82 ASP A O 1
ATOM 648 N N . VAL A 1 83 ? 11.416 -7.238 -10.245 1.00 96.38 83 VAL A N 1
ATOM 649 C CA . VAL A 1 83 ? 11.865 -5.850 -10.381 1.00 96.38 83 VAL A CA 1
ATOM 650 C C . VAL A 1 83 ? 11.418 -5.010 -9.174 1.00 96.38 83 VAL A C 1
ATOM 652 O O . VAL A 1 83 ? 12.195 -4.193 -8.681 1.00 96.38 83 VAL A O 1
ATOM 655 N N . MET A 1 84 ? 10.205 -5.218 -8.649 1.00 96.81 84 MET A N 1
ATOM 656 C CA . MET A 1 84 ? 9.728 -4.537 -7.438 1.00 96.81 84 MET A CA 1
ATOM 657 C C . MET A 1 84 ? 10.541 -4.902 -6.191 1.00 96.81 84 MET A C 1
ATOM 659 O O . MET A 1 84 ? 10.756 -4.041 -5.341 1.00 96.81 84 MET A O 1
ATOM 663 N N . LEU A 1 85 ? 11.021 -6.140 -6.077 1.00 94.62 85 LEU A N 1
ATOM 664 C CA . LEU A 1 85 ? 11.882 -6.562 -4.967 1.00 94.62 85 LEU A CA 1
ATOM 665 C C . LEU A 1 85 ? 13.301 -6.005 -5.097 1.00 94.62 85 LEU A C 1
ATOM 667 O O . LEU A 1 85 ? 13.886 -5.589 -4.099 1.00 94.62 85 LEU A O 1
ATOM 671 N N . ALA A 1 86 ? 13.834 -5.957 -6.321 1.00 95.50 86 ALA A N 1
ATOM 672 C CA . ALA A 1 86 ? 15.128 -5.341 -6.606 1.00 95.50 86 ALA A CA 1
ATOM 673 C C . ALA A 1 86 ? 15.100 -3.816 -6.396 1.00 95.50 86 ALA A C 1
ATOM 675 O O . ALA A 1 86 ? 16.081 -3.221 -5.949 1.00 95.50 86 ALA A O 1
ATOM 676 N N . HIS A 1 87 ? 13.958 -3.182 -6.673 1.00 95.62 87 HIS A N 1
ATOM 677 C CA . HIS A 1 87 ? 13.748 -1.749 -6.506 1.00 95.62 87 HIS A CA 1
ATOM 678 C C . HIS A 1 87 ? 12.450 -1.477 -5.729 1.00 95.62 87 HIS A C 1
ATOM 680 O O . HIS A 1 87 ? 11.457 -1.061 -6.337 1.00 95.62 87 HIS A O 1
ATOM 686 N N . PRO A 1 88 ? 12.446 -1.601 -4.383 1.00 95.50 88 PRO A N 1
ATOM 687 C CA . PRO A 1 88 ? 11.245 -1.411 -3.564 1.00 95.50 88 PRO A CA 1
ATOM 688 C C . PRO A 1 88 ? 10.521 -0.093 -3.830 1.00 95.50 88 PRO A C 1
ATOM 690 O O . PRO A 1 88 ? 9.306 -0.030 -3.732 1.00 95.50 88 PRO A O 1
ATOM 693 N N . ILE A 1 89 ? 11.229 0.959 -4.254 1.00 95.50 89 ILE A N 1
ATOM 694 C CA . ILE A 1 89 ? 10.640 2.251 -4.637 1.00 95.50 89 ILE A CA 1
ATOM 695 C C . ILE A 1 89 ? 9.558 2.162 -5.731 1.00 95.50 89 ILE A C 1
ATOM 697 O O . ILE A 1 89 ? 8.711 3.058 -5.808 1.00 95.50 89 ILE A O 1
ATOM 701 N N . LEU A 1 90 ? 9.565 1.097 -6.542 1.00 96.88 90 LEU A N 1
ATOM 702 C CA . LEU A 1 90 ? 8.548 0.793 -7.550 1.00 96.88 90 LEU A CA 1
ATOM 703 C C . LEU A 1 90 ? 7.238 0.279 -6.953 1.00 96.88 90 LEU A C 1
ATOM 705 O O . LEU A 1 90 ? 6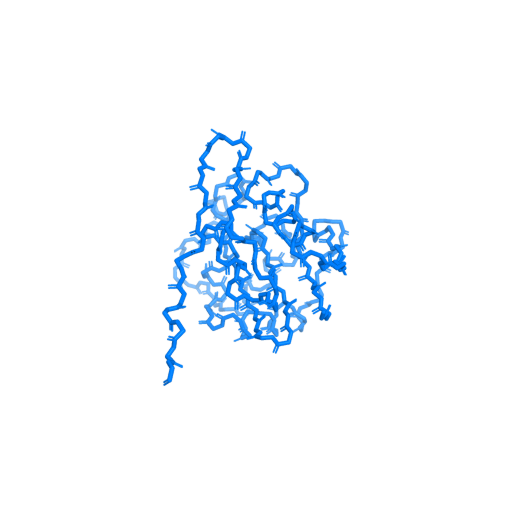.218 0.354 -7.624 1.00 96.88 90 LEU A O 1
ATOM 709 N N . ILE A 1 91 ? 7.224 -0.197 -5.709 1.00 96.25 91 ILE A N 1
ATOM 710 C CA . ILE A 1 91 ? 5.991 -0.601 -5.033 1.00 96.25 91 ILE A CA 1
ATOM 711 C C . ILE A 1 91 ? 5.212 0.671 -4.670 1.00 96.25 91 ILE A C 1
ATOM 713 O O . ILE A 1 91 ? 5.708 1.554 -3.952 1.00 96.25 91 ILE A O 1
ATOM 717 N N . ASN A 1 92 ? 3.993 0.805 -5.198 1.00 95.00 92 ASN A N 1
ATOM 718 C CA . ASN A 1 92 ? 3.125 1.935 -4.887 1.00 95.00 92 ASN A CA 1
ATOM 719 C C . ASN A 1 92 ? 2.598 1.847 -3.446 1.00 95.00 92 ASN A C 1
ATOM 721 O O . ASN A 1 92 ? 2.569 0.791 -2.822 1.00 95.00 92 ASN A O 1
ATOM 725 N N . ARG A 1 93 ? 2.233 3.003 -2.887 1.00 93.75 93 ARG A N 1
ATOM 726 C CA . ARG A 1 93 ? 2.004 3.176 -1.447 1.00 93.75 93 ARG A CA 1
ATOM 727 C C . ARG A 1 93 ? 0.844 4.127 -1.137 1.00 93.75 93 ARG A C 1
ATOM 729 O O . ARG A 1 93 ? 0.575 5.022 -1.952 1.00 93.75 93 ARG A O 1
ATOM 736 N N . PRO A 1 94 ? 0.262 4.041 0.068 1.00 96.88 94 PRO A N 1
ATOM 737 C CA . PRO A 1 94 ? 0.436 2.956 1.043 1.00 96.88 94 PRO A CA 1
ATOM 738 C C . PRO A 1 94 ? -0.413 1.727 0.690 1.00 96.88 94 PRO A C 1
ATOM 740 O O . PRO A 1 94 ? -1.497 1.866 0.123 1.00 96.88 94 PRO A O 1
ATOM 743 N N . ILE A 1 95 ? 0.064 0.541 1.066 1.00 98.00 95 ILE A N 1
ATOM 744 C CA . ILE A 1 95 ? -0.758 -0.678 1.109 1.00 98.00 95 ILE A CA 1
ATOM 745 C C . ILE A 1 95 ? -1.221 -0.853 2.554 1.00 98.00 95 ILE A C 1
ATOM 747 O O . ILE A 1 95 ? -0.400 -0.757 3.468 1.00 98.00 95 ILE A O 1
ATOM 751 N N . VAL A 1 96 ? -2.509 -1.103 2.763 1.00 98.06 96 VAL A N 1
ATOM 752 C CA . VAL A 1 96 ? -3.083 -1.387 4.083 1.00 98.06 96 VAL A CA 1
ATOM 753 C C . VAL A 1 96 ? -3.737 -2.760 4.051 1.00 98.06 96 VAL A C 1
ATOM 755 O O . VAL A 1 96 ? -4.516 -3.042 3.147 1.00 98.06 96 VAL A O 1
ATOM 758 N N . GLU A 1 97 ? -3.424 -3.592 5.039 1.00 97.81 97 GLU A N 1
ATOM 759 C CA . GLU A 1 97 ? -4.029 -4.901 5.273 1.00 97.81 97 GLU A CA 1
ATOM 760 C C . GLU A 1 97 ? -4.775 -4.895 6.609 1.00 97.81 97 GLU A C 1
ATOM 762 O O . GLU A 1 97 ? -4.260 -4.436 7.633 1.00 97.81 97 GLU A O 1
ATOM 767 N N . THR A 1 98 ? -5.989 -5.436 6.587 1.00 97.31 98 THR A N 1
ATOM 768 C CA . THR A 1 98 ? -6.860 -5.615 7.748 1.00 97.31 98 THR A CA 1
ATOM 769 C C . THR A 1 98 ? -7.630 -6.935 7.618 1.00 97.31 98 THR A C 1
ATOM 771 O O . THR A 1 98 ? -7.741 -7.466 6.512 1.00 97.31 98 THR A O 1
ATOM 774 N N . PRO A 1 99 ? -8.264 -7.438 8.693 1.00 95.62 99 PRO A N 1
ATOM 775 C CA . PRO A 1 99 ? -9.236 -8.527 8.600 1.00 95.62 99 PRO A CA 1
ATOM 776 C C . PRO A 1 99 ? -10.381 -8.305 7.596 1.00 95.62 99 PRO A C 1
ATOM 778 O O . PRO A 1 99 ? -10.960 -9.278 7.127 1.00 95.62 99 PRO A O 1
ATOM 781 N N . LYS A 1 100 ? -10.713 -7.049 7.256 1.00 95.81 100 LYS A N 1
ATOM 782 C CA . LYS A 1 100 ? -11.756 -6.707 6.270 1.00 95.81 100 LYS A CA 1
ATOM 783 C C . LYS A 1 100 ? -11.257 -6.767 4.824 1.00 95.81 100 LYS A C 1
ATOM 785 O O . LYS A 1 100 ? -12.066 -6.747 3.901 1.00 95.81 100 LYS A O 1
ATOM 790 N N . GLY A 1 101 ? -9.942 -6.826 4.625 1.00 96.25 101 GLY A N 1
ATOM 791 C CA . GLY A 1 101 ? -9.304 -6.893 3.317 1.00 96.25 101 GLY A CA 1
ATOM 792 C C . GLY A 1 101 ? -8.037 -6.048 3.222 1.00 96.25 101 GLY A C 1
ATOM 793 O O . GLY A 1 101 ? -7.621 -5.382 4.178 1.00 96.25 101 GLY A O 1
ATOM 794 N N . THR A 1 102 ? -7.452 -6.063 2.025 1.00 97.50 102 THR A N 1
ATOM 795 C CA . THR A 1 102 ? -6.213 -5.354 1.689 1.00 97.50 102 THR A CA 1
ATOM 796 C C . THR A 1 102 ? -6.474 -4.374 0.553 1.00 97.50 102 THR A C 1
ATOM 798 O O . THR A 1 102 ? -7.142 -4.724 -0.417 1.00 97.50 102 THR A O 1
ATOM 801 N N . ARG A 1 103 ? -5.951 -3.146 0.634 1.00 97.25 103 ARG A N 1
ATOM 802 C CA . ARG A 1 103 ? -6.043 -2.161 -0.460 1.00 97.25 103 ARG A CA 1
ATOM 803 C C . ARG A 1 103 ? -4.775 -1.336 -0.623 1.00 97.25 103 ARG A C 1
ATOM 805 O O . ARG A 1 103 ? -4.093 -1.005 0.345 1.00 97.25 103 ARG A O 1
ATOM 812 N N . LEU A 1 104 ? -4.537 -0.913 -1.863 1.00 96.94 104 LEU A N 1
ATOM 813 C CA . LEU A 1 104 ? -3.690 0.228 -2.191 1.00 96.94 104 LEU A CA 1
ATOM 814 C C . LEU A 1 104 ? -4.513 1.504 -1.953 1.00 96.94 104 LEU A C 1
ATOM 816 O O . LEU A 1 104 ? -5.388 1.840 -2.751 1.00 96.94 104 LEU A O 1
ATOM 820 N N . CYS A 1 105 ? -4.267 2.215 -0.851 1.00 95.56 105 CYS A N 1
ATOM 821 C CA . CYS A 1 105 ? -5.095 3.356 -0.440 1.00 95.56 105 CYS A CA 1
ATOM 822 C C . CYS A 1 105 ? -4.720 4.627 -1.213 1.00 95.56 105 CYS A C 1
ATOM 824 O O . CYS A 1 105 ? -4.039 5.528 -0.714 1.00 95.56 105 CYS A O 1
ATOM 826 N N . ARG A 1 106 ? -5.142 4.669 -2.480 1.00 92.94 106 ARG A N 1
ATOM 827 C CA . ARG A 1 106 ? -4.993 5.806 -3.390 1.00 92.94 106 ARG A CA 1
ATOM 828 C C . ARG A 1 106 ? -6.342 6.061 -4.080 1.00 92.94 106 ARG A C 1
ATOM 830 O O . ARG A 1 106 ? -6.634 5.393 -5.066 1.00 92.94 106 ARG A O 1
ATOM 837 N N . PRO A 1 107 ? -7.156 7.006 -3.587 1.00 93.88 107 PRO A N 1
ATOM 838 C CA . PRO A 1 107 ? -6.822 8.040 -2.604 1.00 93.88 107 PRO A CA 1
ATOM 839 C C . PRO A 1 107 ? -6.761 7.514 -1.154 1.00 93.88 107 PRO A C 1
ATOM 841 O O . PRO A 1 107 ? -7.174 6.392 -0.868 1.00 93.88 107 PRO A O 1
ATOM 844 N N . SER A 1 108 ? -6.200 8.313 -0.238 1.00 95.00 108 SER A N 1
ATOM 845 C CA . SER A 1 108 ? -5.902 7.909 1.151 1.00 95.00 108 SER A CA 1
ATOM 846 C C . SER A 1 108 ? -7.118 7.383 1.924 1.00 95.00 108 SER A C 1
ATOM 848 O O . SER A 1 108 ? -7.012 6.449 2.709 1.00 95.00 108 SER A O 1
ATOM 850 N N . GLU A 1 109 ? -8.283 7.967 1.676 1.00 94.88 109 GLU A N 1
ATOM 851 C CA . GLU A 1 109 ? -9.570 7.695 2.315 1.00 94.88 109 GLU A CA 1
ATOM 852 C C . GLU A 1 109 ? -10.153 6.331 1.947 1.00 94.88 109 GLU A C 1
ATOM 854 O O . GLU A 1 109 ? -11.043 5.847 2.638 1.00 94.88 109 GLU A O 1
ATOM 859 N N . ALA A 1 110 ? -9.596 5.644 0.943 1.00 95.12 110 ALA A N 1
ATOM 860 C CA . ALA A 1 110 ? -9.941 4.253 0.656 1.00 95.12 110 ALA A CA 1
ATOM 861 C C . ALA A 1 110 ? -9.646 3.309 1.838 1.00 95.12 110 ALA A C 1
ATOM 863 O O . ALA A 1 110 ? -10.139 2.183 1.857 1.00 95.12 110 ALA A O 1
ATOM 864 N N . VAL A 1 111 ? -8.844 3.747 2.819 1.00 96.06 111 VAL A N 1
ATOM 865 C CA . VAL A 1 111 ? -8.614 3.014 4.070 1.00 96.06 111 VAL A CA 1
ATOM 866 C C . VAL A 1 111 ? -9.852 2.943 4.961 1.00 96.06 111 VAL A C 1
ATOM 868 O O . VAL A 1 111 ? -9.968 2.005 5.736 1.00 96.06 111 VAL A O 1
ATOM 871 N N . LEU A 1 112 ? -10.788 3.891 4.855 1.00 94.44 112 LEU A N 1
ATOM 872 C CA . LEU A 1 112 ? -11.954 3.966 5.741 1.00 94.44 112 LEU A CA 1
ATOM 873 C C . LEU A 1 112 ? -12.853 2.728 5.600 1.00 94.44 112 LEU A C 1
ATOM 875 O O . LEU A 1 112 ? -13.366 2.235 6.600 1.00 94.44 112 LEU A O 1
ATOM 879 N N . ASP A 1 113 ? -12.935 2.153 4.397 1.00 93.88 113 ASP A N 1
ATOM 880 C CA . ASP A 1 113 ? -13.656 0.899 4.130 1.00 93.88 113 ASP A CA 1
ATOM 881 C C . ASP A 1 113 ? -13.043 -0.320 4.850 1.00 93.88 113 ASP A C 1
ATOM 883 O O . ASP A 1 113 ? -13.703 -1.346 5.019 1.00 93.88 113 ASP A O 1
ATOM 887 N N . LEU A 1 114 ? -11.773 -0.229 5.257 1.00 94.62 114 LEU A N 1
ATOM 888 C CA . LEU A 1 114 ? -11.024 -1.312 5.897 1.00 94.62 114 LEU A CA 1
ATOM 889 C C . LEU A 1 114 ? -11.033 -1.233 7.428 1.00 94.62 114 LEU A C 1
ATOM 891 O O . LEU A 1 114 ? -10.539 -2.147 8.081 1.00 94.62 114 LEU A O 1
ATOM 895 N N . LEU A 1 115 ? -11.582 -0.167 8.013 1.00 93.94 115 LEU A N 1
ATOM 896 C CA . LEU A 1 115 ? -11.555 0.066 9.457 1.00 93.94 115 LEU A CA 1
ATOM 897 C C . LEU A 1 115 ? -12.875 -0.354 10.109 1.00 93.94 115 LEU A C 1
ATOM 899 O O . LEU A 1 115 ? -13.943 -0.301 9.494 1.00 93.94 115 LEU A O 1
ATOM 903 N N . ASP A 1 116 ? -12.815 -0.779 11.369 1.00 91.31 116 ASP A N 1
ATOM 904 C CA . ASP A 1 116 ? -14.018 -1.083 12.154 1.00 91.31 116 ASP A CA 1
ATOM 905 C C . ASP A 1 116 ? -14.722 0.179 12.650 1.00 91.31 116 ASP A C 1
ATOM 907 O O . ASP A 1 116 ? -15.948 0.227 12.667 1.00 91.31 116 ASP A O 1
ATOM 911 N N . ASN A 1 117 ? -13.950 1.218 12.972 1.00 90.38 117 ASN A N 1
ATOM 912 C CA . ASN A 1 117 ? -14.459 2.485 13.495 1.00 90.38 117 ASN A CA 1
ATOM 913 C C . ASN A 1 117 ? -13.999 3.667 12.621 1.00 90.38 117 ASN A C 1
ATOM 915 O O . ASN A 1 117 ? -13.250 4.517 13.103 1.00 90.38 117 ASN A O 1
ATOM 919 N N . PRO A 1 118 ? -14.360 3.717 11.324 1.00 90.44 118 PRO A N 1
ATOM 920 C CA . PRO A 1 118 ? -13.874 4.762 10.430 1.00 90.44 118 PRO A CA 1
ATOM 921 C C . PRO A 1 118 ? -14.226 6.157 10.960 1.00 90.44 118 PRO A C 1
ATOM 923 O O . PRO A 1 118 ? -15.314 6.389 11.487 1.00 90.44 118 PRO A O 1
ATOM 926 N N . VAL A 1 119 ? -13.288 7.095 10.823 1.00 90.50 119 VAL A N 1
ATOM 927 C CA . VAL A 1 119 ? -13.491 8.485 11.250 1.00 90.50 119 VAL A CA 1
ATOM 928 C C . VAL A 1 119 ? -14.591 9.145 10.427 1.00 90.50 119 VAL A C 1
ATOM 930 O O . VAL A 1 119 ? -14.620 9.000 9.211 1.00 90.50 119 VAL A O 1
ATOM 933 N N . THR A 1 120 ? -15.477 9.906 11.070 1.00 89.88 120 THR A N 1
ATOM 934 C CA . THR A 1 120 ? -16.600 10.568 10.382 1.00 89.88 120 THR A CA 1
ATOM 935 C C . THR A 1 120 ? -16.151 11.745 9.518 1.00 89.88 120 THR A C 1
ATOM 937 O O . THR A 1 120 ? -16.711 11.989 8.446 1.00 89.88 120 THR A O 1
ATOM 940 N N . SER A 1 121 ? -15.117 12.457 9.967 1.00 92.69 121 SER A N 1
ATOM 941 C CA . SER A 1 121 ? -14.441 13.508 9.219 1.00 92.69 121 SER A CA 1
ATOM 942 C C . SER A 1 121 ? -12.933 13.492 9.470 1.00 92.69 121 SER A C 1
ATOM 944 O O . SER A 1 121 ? -12.460 13.131 10.551 1.00 92.69 121 SER A O 1
ATOM 946 N N . PHE A 1 122 ? -12.168 13.884 8.454 1.00 93.75 122 PHE A N 1
ATOM 947 C CA . PHE A 1 122 ? -10.717 14.006 8.517 1.00 93.75 122 PHE A CA 1
ATOM 948 C C . PHE A 1 122 ? -10.248 15.158 7.629 1.00 93.75 122 PHE A C 1
ATOM 950 O O . PHE A 1 122 ? -10.692 15.279 6.490 1.00 93.75 122 PHE A O 1
ATOM 957 N N . VAL A 1 123 ? -9.340 15.993 8.132 1.00 94.62 123 VAL A N 1
ATOM 958 C CA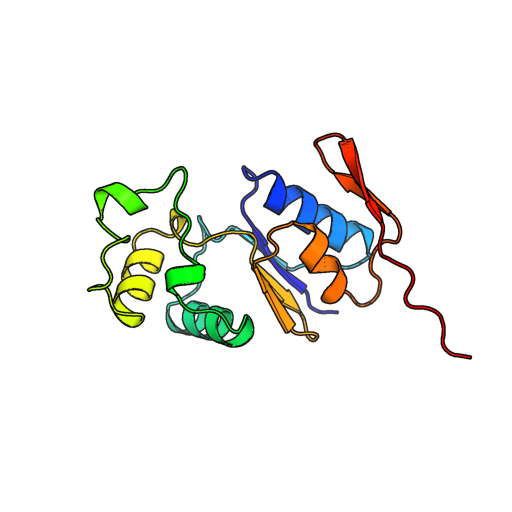 . VAL A 1 123 ? -8.708 17.065 7.351 1.00 94.62 123 VAL A CA 1
ATOM 959 C C . VAL A 1 123 ? -7.341 16.566 6.896 1.00 94.62 123 VAL A C 1
ATOM 961 O O . VAL A 1 123 ? -6.480 16.289 7.732 1.00 94.62 123 VAL A O 1
ATOM 964 N N . LYS A 1 124 ? -7.144 16.420 5.582 1.00 93.12 124 LYS A N 1
ATOM 965 C CA . LYS A 1 124 ? -5.850 16.037 5.007 1.00 93.12 124 LYS A CA 1
ATOM 966 C C . LYS A 1 124 ? -4.819 17.147 5.216 1.00 93.12 124 LYS A C 1
ATOM 968 O O . LYS A 1 124 ? -5.166 18.306 5.417 1.00 93.12 124 LYS A O 1
ATOM 973 N N . GLU A 1 125 ? -3.542 16.800 5.079 1.00 90.31 125 GLU A N 1
ATOM 974 C CA . GLU A 1 125 ? -2.425 17.760 5.164 1.00 90.31 125 GLU A CA 1
ATOM 975 C C . GLU A 1 125 ? -2.560 18.965 4.210 1.00 90.31 125 GLU A C 1
ATOM 977 O O . GLU A 1 125 ? -2.067 20.040 4.528 1.00 90.31 125 GLU A O 1
ATOM 982 N N . ASP A 1 126 ? -3.233 18.800 3.067 1.00 90.12 126 ASP A N 1
ATOM 983 C CA . ASP A 1 126 ? -3.474 19.869 2.080 1.00 90.12 126 ASP A CA 1
ATOM 984 C C . ASP A 1 126 ? -4.729 20.719 2.393 1.00 90.12 126 ASP A C 1
ATOM 986 O O . ASP A 1 126 ? -5.089 21.622 1.648 1.00 90.12 126 ASP A O 1
ATOM 990 N N . GLY A 1 127 ? -5.431 20.432 3.495 1.00 90.94 127 GLY A N 1
ATOM 991 C CA . GLY A 1 127 ? -6.669 21.110 3.898 1.00 90.94 127 GLY A CA 1
ATOM 992 C C . GLY A 1 127 ? -7.952 20.502 3.321 1.00 90.94 127 GLY A C 1
ATOM 993 O O . GLY A 1 127 ? -9.046 20.889 3.728 1.00 90.94 127 GLY A O 1
ATOM 994 N N . GLU A 1 128 ? -7.847 19.524 2.416 1.00 92.44 128 GLU A N 1
ATOM 995 C CA . GLU A 1 128 ? -8.998 18.783 1.892 1.00 92.44 128 GLU A CA 1
ATOM 996 C C . GLU A 1 128 ? -9.739 18.040 3.019 1.00 92.44 128 GLU A C 1
ATOM 998 O O . GLU A 1 128 ? -9.132 17.307 3.802 1.00 92.44 128 GLU A O 1
ATOM 1003 N N . ILE A 1 129 ? -11.064 18.193 3.082 1.00 92.00 129 ILE A N 1
ATOM 1004 C CA . ILE A 1 129 ? -11.907 17.542 4.090 1.00 92.00 129 ILE A CA 1
ATOM 1005 C C . ILE A 1 129 ? -12.502 16.258 3.510 1.00 92.00 129 ILE A C 1
ATOM 1007 O O . ILE A 1 129 ? -13.322 16.291 2.594 1.00 92.00 129 ILE A O 1
ATOM 1011 N N . VAL A 1 130 ? -12.142 15.125 4.105 1.00 90.75 130 VAL A N 1
ATOM 1012 C CA . VAL A 1 130 ? -12.770 13.824 3.869 1.00 90.75 130 VAL A CA 1
ATOM 1013 C C . VAL A 1 130 ? -13.922 13.658 4.845 1.00 90.75 130 VAL A C 1
ATOM 1015 O O . VAL A 1 130 ? -13.759 13.870 6.045 1.00 90.75 130 VAL A O 1
ATOM 1018 N N . THR A 1 131 ? -15.074 13.225 4.345 1.00 88.00 131 THR A N 1
ATOM 1019 C CA . THR A 1 131 ? -16.197 12.786 5.177 1.00 88.00 131 THR A CA 1
ATOM 1020 C C . THR A 1 131 ? -16.616 11.387 4.754 1.00 88.00 131 THR A C 1
ATOM 1022 O O . THR A 1 131 ? -16.768 11.110 3.562 1.00 88.00 131 THR A O 1
ATOM 1025 N N . THR A 1 132 ? -16.795 10.478 5.712 1.00 75.62 132 THR A N 1
ATOM 1026 C CA . THR A 1 132 ? -17.418 9.185 5.405 1.00 75.62 132 THR A CA 1
ATOM 1027 C C . THR A 1 132 ? -18.884 9.448 5.121 1.00 75.62 132 THR A C 1
ATOM 1029 O O . THR A 1 132 ? -19.590 9.974 5.987 1.00 75.62 132 THR A O 1
ATOM 1032 N N . LYS A 1 133 ? -19.372 9.090 3.930 1.00 59.91 133 LYS A N 1
ATOM 1033 C CA . LYS A 1 133 ? -20.818 9.078 3.697 1.00 59.91 133 LYS A CA 1
ATOM 1034 C C . LYS A 1 133 ? -21.431 8.138 4.732 1.00 59.91 133 LYS A C 1
ATOM 1036 O O . LYS A 1 133 ? -21.091 6.960 4.755 1.00 59.91 133 LYS A O 1
ATOM 1041 N N . SER A 1 134 ? -22.284 8.686 5.597 1.00 43.78 134 SER A N 1
ATOM 1042 C CA . SER A 1 134 ? -23.153 7.909 6.477 1.00 43.78 134 SER A CA 1
ATOM 1043 C C . SER A 1 134 ? -23.779 6.791 5.647 1.00 43.78 134 SER A C 1
ATOM 1045 O O . SER A 1 134 ? -24.514 7.067 4.696 1.00 43.78 134 SER A O 1
ATOM 1047 N N . VAL A 1 135 ? -23.439 5.538 5.952 1.00 44.28 135 VAL A N 1
ATOM 1048 C CA . VAL A 1 135 ? -24.271 4.419 5.518 1.00 44.28 135 VAL A CA 1
ATOM 1049 C C . VAL A 1 135 ? -25.608 4.670 6.212 1.00 44.28 135 VAL A C 1
ATOM 1051 O O . VAL A 1 135 ? -25.607 4.768 7.443 1.00 44.28 135 VAL A O 1
ATOM 1054 N N . PRO A 1 136 ? -26.727 4.863 5.488 1.00 39.41 136 PRO A N 1
ATOM 1055 C CA . PRO A 1 136 ? -28.004 5.044 6.149 1.00 39.41 136 PRO A CA 1
ATOM 1056 C C . PRO A 1 136 ? -28.222 3.816 7.029 1.00 39.41 136 PRO A C 1
ATOM 1058 O O . PRO A 1 136 ? -28.158 2.681 6.557 1.00 39.41 136 PRO A O 1
ATOM 1061 N N . HIS A 1 137 ? -28.396 4.061 8.323 1.00 39.09 137 HIS A N 1
ATOM 1062 C CA . HIS A 1 137 ? -28.817 3.061 9.286 1.00 39.09 137 HIS A CA 1
ATOM 1063 C C . HIS A 1 137 ? -30.153 2.512 8.768 1.00 39.09 137 HIS A C 1
ATOM 1065 O O . HIS A 1 137 ? -31.168 3.206 8.823 1.00 39.09 137 HIS A O 1
ATOM 1071 N N . ALA A 1 138 ? -30.134 1.332 8.146 1.00 40.38 138 ALA A N 1
ATOM 1072 C CA . ALA A 1 138 ? -31.355 0.622 7.806 1.00 40.38 138 ALA A CA 1
ATOM 1073 C C . ALA A 1 138 ? -31.961 0.167 9.138 1.00 40.38 138 ALA A C 1
ATOM 1075 O O . ALA A 1 138 ? -31.365 -0.661 9.829 1.00 40.38 138 ALA A O 1
ATOM 1076 N N . GLY A 1 139 ? -33.049 0.835 9.528 1.00 40.72 139 GLY A N 1
ATOM 1077 C CA . GLY A 1 139 ? -33.866 0.480 10.686 1.00 40.72 139 GLY A CA 1
ATOM 1078 C C . GLY A 1 139 ? -34.694 -0.776 10.474 1.00 40.72 139 GLY A C 1
ATOM 1079 O O . GLY A 1 139 ? -34.667 -1.338 9.355 1.00 40.72 139 GLY A O 1
#

pLDDT: mean 92.18, std 11.56, range [39.09, 98.12]

Foldseek 3Di:
DAKEKQADPVDLQRVQLVVQCVVLVHDYHYHPCQVVNDDLVVVVVLCVQAVHALLVQFDDPPFCCVVVVVVDPPQDSSNSSVVCVVPVVRGQDIWMQAPQTIHRPVRSQVCQSRDPRGDQWDQGPVRDIDGDPPPPPPD

Secondary structure (DSSP, 8-state):
---EEEE-TT-HHHHHHHHHHHHTT--PEEEETTTSPPPHHHHHHHHHHHT--HHHHB--TTSTTTTTTTTSTT--HHHHHHHHHH-GGGB-S-EEEETTEEEE-SSGGGGGGG-SS--SEEE-TTSPEEE--------

Radius of gyration: 15.83 Å; chains: 1; bounding box: 49×36×40 Å

Sequence (139 aa):
MNVTIYHNPDCGTSRNTLAMIRQSGEKPTVIEYLKTPPSRERLDQLIKAMGISPRDLLRVKGTPYAELGLADPKWTDDQLLDVMLAHPILINRPIVETPKGTRLCRPSEAVLDLLDNPVTSFVKEDGEIVTTKSVPHAG